Protein AF-A0A0N0X9Z2-F1 (afdb_monomer_lite)

Secondary structure (DSSP, 8-state):
--HHHHHHIIIIIS------PPPPPHHHHHHHHHHHHHHHHHHHHHHHHHHHHHTTSS-HHHHHHHHHHHHHHHHHHHHHHHS--

Foldseek 3Di:
DDPVVVVCCCPPVPPDPPPPPPDQDPCLVVLVVVLVVLVVVLVVVLVVLVVCVVVVVDDPVVSVVSVVVSVVVNVVSVVVSVPRD

Sequence (85 aa):
MTTSEFLRDVFINAKLTFNVKAAKPQDYHRLLFFYNKTSNNINQLAHQVNAAHRRGVISEKTYTLWLNKLTAIEALLLAGVSDAD

Radius of gyration: 24.6 Å; chains: 1; bounding box: 46×26×71 Å

pLDDT: mean 87.24, std 12.91, range [56.0, 98.31]

Organism: NCBI:txid81035

Structure (mmCIF, N/CA/C/O backbone):
data_AF-A0A0N0X9Z2-F1
#
_entry.id   AF-A0A0N0X9Z2-F1
#
loop_
_atom_site.group_PDB
_atom_site.id
_atom_site.type_symbol
_atom_site.label_atom_id
_atom_site.label_alt_id
_atom_site.label_comp_id
_atom_site.label_asym_id
_atom_site.label_entity_id
_atom_site.label_seq_id
_atom_site.pdbx_PDB_ins_code
_atom_site.Cartn_x
_atom_site.Cartn_y
_atom_site.Cartn_z
_atom_site.occupancy
_atom_site.B_iso_or_equiv
_atom_site.auth_seq_id
_atom_site.auth_comp_id
_atom_site.auth_asym_id
_atom_site.auth_atom_id
_atom_site.pdbx_PDB_model_num
ATOM 1 N N . MET A 1 1 ? 19.251 13.392 -54.534 1.00 62.94 1 MET A N 1
ATOM 2 C CA . MET A 1 1 ? 19.655 12.808 -53.245 1.00 62.94 1 MET A CA 1
ATOM 3 C C . MET A 1 1 ? 18.973 11.465 -53.107 1.00 62.94 1 MET A C 1
ATOM 5 O O . MET A 1 1 ? 17.751 11.401 -53.197 1.00 62.94 1 MET A O 1
ATOM 9 N N . THR A 1 2 ? 19.750 10.400 -52.981 1.00 88.94 2 THR A N 1
ATOM 10 C CA . THR A 1 2 ? 19.228 9.051 -52.747 1.00 88.94 2 THR A CA 1
ATOM 11 C C . THR A 1 2 ? 18.870 8.867 -51.273 1.00 88.94 2 THR A C 1
ATOM 13 O O . THR A 1 2 ? 19.368 9.584 -50.405 1.00 88.94 2 THR A O 1
ATOM 16 N N . THR A 1 3 ? 18.035 7.876 -50.961 1.00 80.88 3 THR A N 1
ATOM 17 C CA . THR A 1 3 ? 17.695 7.532 -49.571 1.00 80.88 3 THR A CA 1
ATOM 18 C C . THR A 1 3 ? 18.943 7.239 -48.735 1.00 80.88 3 THR A C 1
ATOM 20 O O . THR A 1 3 ? 19.014 7.630 -47.576 1.00 80.88 3 THR A O 1
ATOM 23 N N . SER A 1 4 ? 19.964 6.616 -49.332 1.00 85.19 4 SER A N 1
ATOM 24 C CA . SER A 1 4 ? 21.231 6.340 -48.649 1.00 85.19 4 SER A CA 1
ATOM 25 C C . SER A 1 4 ? 22.018 7.611 -48.331 1.00 85.19 4 SER A C 1
ATOM 27 O O . SER A 1 4 ? 22.625 7.691 -47.267 1.00 85.19 4 SER A O 1
ATOM 29 N N . GLU A 1 5 ? 22.032 8.592 -49.235 1.00 83.81 5 GLU A N 1
ATOM 30 C CA . GLU A 1 5 ? 22.710 9.876 -49.015 1.00 83.81 5 GLU A CA 1
ATOM 31 C C . GLU A 1 5 ? 22.004 10.693 -47.935 1.00 83.81 5 GLU A C 1
ATOM 33 O O . GLU A 1 5 ? 22.663 11.217 -47.043 1.00 83.81 5 GLU A O 1
ATOM 38 N N . PHE A 1 6 ? 20.669 10.723 -47.966 1.00 82.12 6 PHE A N 1
ATOM 39 C CA . PHE A 1 6 ? 19.857 11.388 -46.950 1.00 82.12 6 PHE A CA 1
ATOM 40 C C . PHE A 1 6 ? 20.091 10.804 -45.556 1.00 82.12 6 PHE A C 1
ATOM 42 O O . PHE A 1 6 ? 20.355 11.537 -44.608 1.00 82.12 6 PHE A O 1
ATOM 49 N N . LEU A 1 7 ? 20.036 9.474 -45.427 1.00 81.12 7 LEU A N 1
ATOM 50 C CA . LEU A 1 7 ? 20.278 8.817 -44.145 1.00 81.12 7 LEU A CA 1
ATOM 51 C C . LEU A 1 7 ? 21.709 9.067 -43.664 1.00 81.12 7 LEU A C 1
ATOM 53 O O . LEU A 1 7 ? 21.919 9.329 -42.486 1.00 81.12 7 LEU A O 1
ATOM 57 N N . ARG A 1 8 ? 22.702 9.044 -44.556 1.00 79.56 8 ARG A N 1
ATOM 58 C CA . ARG A 1 8 ? 24.091 9.306 -44.169 1.00 79.56 8 ARG A CA 1
ATOM 59 C C . ARG A 1 8 ? 24.287 10.738 -43.668 1.00 79.56 8 ARG A C 1
ATOM 61 O O . ARG A 1 8 ? 24.961 10.919 -42.663 1.00 79.56 8 ARG A O 1
ATOM 68 N N . ASP A 1 9 ? 23.673 11.722 -44.316 1.00 80.25 9 ASP A N 1
ATOM 69 C CA . ASP A 1 9 ? 23.717 13.123 -43.885 1.00 80.25 9 ASP A CA 1
ATOM 70 C C . ASP A 1 9 ? 23.029 13.319 -42.522 1.00 80.25 9 ASP A C 1
ATOM 72 O O . ASP A 1 9 ? 23.609 13.879 -41.593 1.00 80.25 9 ASP A O 1
ATOM 76 N N . VAL A 1 10 ? 21.839 12.741 -42.343 1.00 77.88 10 VAL A N 1
ATOM 77 C CA . VAL A 1 10 ? 21.085 12.829 -41.083 1.00 77.88 10 VAL A CA 1
ATOM 78 C C . VAL A 1 10 ? 21.787 12.102 -39.931 1.00 77.88 10 VAL A C 1
ATOM 80 O O . VAL A 1 10 ? 21.818 12.619 -38.825 1.00 77.88 10 VAL A O 1
ATOM 83 N N . PHE A 1 11 ? 22.367 10.920 -40.142 1.00 74.12 11 PHE A N 1
ATOM 84 C CA . PHE A 1 11 ? 22.984 10.159 -39.046 1.00 74.12 11 PHE A CA 1
ATOM 85 C C . PHE A 1 11 ? 24.426 10.576 -38.733 1.00 74.12 11 PHE A C 1
ATOM 87 O O . PHE A 1 11 ? 24.854 10.425 -37.590 1.00 74.12 11 PHE A O 1
ATOM 94 N N . ILE A 1 12 ? 25.189 11.053 -39.724 1.00 73.12 12 ILE A N 1
ATOM 95 C CA . ILE A 1 12 ? 26.607 11.404 -39.539 1.00 73.12 12 ILE A CA 1
ATOM 96 C C . ILE A 1 12 ? 26.789 12.902 -39.274 1.00 73.12 12 ILE A C 1
ATOM 98 O O . ILE A 1 12 ? 27.592 13.261 -38.412 1.00 73.12 12 ILE A O 1
ATOM 102 N N . ASN A 1 13 ? 26.059 13.778 -39.976 1.00 70.25 13 ASN A N 1
ATOM 103 C CA . ASN A 1 13 ? 26.275 15.227 -39.889 1.00 70.25 13 ASN A CA 1
ATOM 104 C C . ASN A 1 13 ? 25.354 15.904 -38.871 1.00 70.25 13 ASN A C 1
ATOM 106 O O . ASN A 1 13 ? 25.794 16.812 -38.159 1.00 70.25 13 ASN A O 1
ATOM 110 N N . ALA A 1 14 ? 24.104 15.454 -38.732 1.00 63.94 14 ALA A N 1
ATOM 111 C CA . ALA A 1 14 ? 23.301 15.865 -37.590 1.00 63.94 14 ALA A CA 1
ATOM 112 C C . ALA A 1 14 ? 23.735 15.033 -36.377 1.00 63.94 14 ALA A C 1
ATOM 114 O O . ALA A 1 14 ? 23.563 13.818 -36.341 1.00 63.94 14 ALA A O 1
ATOM 115 N N . LYS A 1 15 ? 24.320 15.695 -35.369 1.00 58.31 15 LYS A N 1
ATOM 116 C CA . LYS A 1 15 ? 24.581 15.137 -34.030 1.00 58.31 15 LYS A CA 1
ATOM 117 C C . LYS A 1 15 ? 23.255 14.766 -33.350 1.00 58.31 15 LYS A C 1
ATOM 119 O O . LYS A 1 15 ? 22.818 15.423 -32.410 1.00 58.31 15 LYS A O 1
ATOM 124 N N . LEU A 1 16 ? 22.584 13.738 -33.850 1.00 59.00 16 LEU A N 1
ATOM 125 C CA . LEU A 1 16 ? 21.390 13.165 -33.259 1.00 59.00 16 LEU A CA 1
ATOM 126 C C . LEU A 1 16 ? 21.828 12.310 -32.076 1.00 59.00 16 LEU A C 1
ATOM 128 O O . LEU A 1 16 ? 22.218 11.153 -32.212 1.00 59.00 16 LEU A O 1
ATOM 132 N N . THR A 1 17 ? 21.774 12.897 -30.886 1.00 61.38 17 THR A N 1
ATOM 133 C CA . THR A 1 17 ? 21.813 12.142 -29.639 1.00 61.38 17 THR A CA 1
ATOM 134 C C . THR A 1 17 ? 20.492 11.393 -29.510 1.00 61.38 17 THR A C 1
ATOM 136 O O . THR A 1 17 ? 19.499 11.915 -29.005 1.00 61.38 17 THR A O 1
ATOM 139 N N . PHE A 1 18 ? 20.459 10.152 -29.990 1.00 60.19 18 PHE A N 1
ATOM 140 C CA . PHE A 1 18 ? 19.370 9.246 -29.659 1.00 60.19 18 PHE A CA 1
ATOM 141 C C . PHE A 1 18 ? 19.480 8.911 -28.175 1.00 60.19 18 PHE A C 1
ATOM 143 O O . PHE A 1 18 ? 20.371 8.174 -27.756 1.00 60.19 18 PHE A O 1
ATOM 150 N N . ASN A 1 19 ? 18.570 9.451 -27.365 1.00 58.22 19 ASN A N 1
ATOM 151 C CA . ASN A 1 19 ? 18.363 8.947 -26.016 1.00 58.22 19 ASN A CA 1
ATOM 152 C C . ASN A 1 19 ? 17.576 7.636 -26.136 1.00 58.22 19 ASN A C 1
ATOM 154 O O . ASN A 1 19 ? 16.349 7.606 -26.013 1.00 58.22 19 ASN A O 1
ATOM 158 N N . VAL A 1 20 ? 18.280 6.566 -26.511 1.00 62.31 20 VAL A N 1
ATOM 159 C CA . VAL A 1 20 ? 17.720 5.217 -26.531 1.00 62.31 20 VAL A CA 1
ATOM 160 C C . VAL A 1 20 ? 17.486 4.849 -25.074 1.00 62.31 20 VAL A C 1
ATOM 162 O O . VAL A 1 20 ? 18.421 4.479 -24.367 1.00 62.31 20 VAL A O 1
ATOM 165 N N . LYS A 1 21 ? 16.244 4.997 -24.601 1.00 62.12 21 LYS A N 1
ATOM 166 C CA . LYS A 1 21 ? 15.858 4.446 -23.301 1.00 62.12 21 LYS A CA 1
ATOM 167 C C . LYS A 1 21 ? 16.161 2.955 -23.365 1.00 62.12 21 LYS A C 1
ATOM 169 O O . LYS A 1 21 ? 15.590 2.265 -24.212 1.00 62.12 21 LYS A O 1
ATOM 174 N N . ALA A 1 22 ? 17.087 2.491 -22.527 1.00 66.75 22 ALA A N 1
ATOM 175 C CA . ALA A 1 22 ? 17.389 1.074 -22.414 1.00 66.75 22 ALA A CA 1
ATOM 176 C C . ALA A 1 22 ? 16.072 0.307 -22.235 1.00 66.75 22 ALA A C 1
ATOM 178 O O . ALA A 1 22 ? 15.161 0.770 -21.537 1.00 66.75 22 ALA A O 1
ATOM 179 N N . ALA A 1 23 ? 15.934 -0.820 -22.933 1.00 67.81 23 ALA A N 1
ATOM 180 C CA . ALA A 1 23 ? 14.780 -1.681 -22.735 1.00 67.81 23 ALA A CA 1
ATOM 181 C C . ALA A 1 23 ? 14.741 -2.082 -21.258 1.00 67.81 23 ALA A C 1
ATOM 183 O O . ALA A 1 23 ? 15.771 -2.471 -20.708 1.00 67.81 23 ALA A O 1
ATOM 184 N N . LYS A 1 24 ? 13.568 -1.962 -20.624 1.00 71.25 24 LYS A N 1
ATOM 185 C CA . LYS A 1 24 ? 13.411 -2.406 -19.239 1.00 71.25 24 LYS A CA 1
ATOM 186 C C . LYS A 1 24 ? 13.752 -3.899 -19.141 1.00 71.25 24 LYS A C 1
ATOM 188 O O . LYS A 1 24 ? 13.459 -4.637 -20.089 1.00 71.25 24 LYS A O 1
ATOM 193 N N . PRO A 1 25 ? 14.311 -4.361 -18.019 1.00 76.56 25 PRO A N 1
ATOM 194 C CA . PRO A 1 25 ? 14.672 -5.755 -17.831 1.00 76.56 25 PRO A CA 1
ATOM 195 C C . PRO A 1 25 ? 13.464 -6.648 -17.983 1.00 76.56 25 PRO A C 1
ATOM 197 O O . PRO A 1 25 ? 12.333 -6.274 -17.659 1.00 76.56 25 PRO A O 1
ATOM 200 N N . GLN A 1 26 ? 13.726 -7.887 -18.375 1.00 75.62 26 GLN A N 1
ATOM 201 C CA . GLN A 1 26 ? 12.705 -8.923 -18.410 1.00 75.62 26 GLN A CA 1
ATOM 202 C C . GLN A 1 26 ? 11.974 -9.059 -17.059 1.00 75.62 26 GLN A C 1
ATOM 204 O O . GLN A 1 26 ? 10.756 -9.260 -17.030 1.00 75.62 26 GLN A O 1
ATOM 209 N N . ASP A 1 27 ? 12.686 -8.871 -15.946 1.00 82.69 27 ASP A N 1
ATOM 210 C CA . ASP A 1 27 ? 12.133 -8.999 -14.597 1.00 82.69 27 ASP A CA 1
ATOM 211 C C . ASP A 1 27 ? 11.240 -7.824 -14.177 1.00 82.69 27 ASP A C 1
ATOM 213 O O . ASP A 1 27 ? 10.334 -8.017 -13.361 1.00 82.69 27 ASP A O 1
ATOM 217 N N . TYR A 1 28 ? 11.386 -6.644 -14.791 1.00 86.75 28 TYR A N 1
ATOM 218 C CA . TYR A 1 28 ? 10.556 -5.475 -14.485 1.00 86.75 28 TYR A CA 1
ATOM 219 C C . TYR A 1 28 ? 9.066 -5.767 -14.692 1.00 86.75 28 TYR A C 1
ATOM 221 O O . TYR A 1 28 ? 8.230 -5.485 -13.832 1.00 86.75 28 TYR A O 1
ATOM 229 N N . HIS A 1 29 ? 8.711 -6.377 -15.825 1.00 87.94 29 HIS A N 1
ATOM 230 C CA . HIS A 1 29 ? 7.315 -6.689 -16.133 1.00 87.94 29 HIS A CA 1
ATOM 231 C C . HIS A 1 29 ? 6.729 -7.729 -15.176 1.00 87.94 29 HIS A C 1
ATOM 233 O O . HIS A 1 29 ? 5.549 -7.656 -14.822 1.00 87.94 29 HIS A O 1
ATOM 239 N N . ARG A 1 30 ? 7.556 -8.675 -14.723 1.00 89.69 30 ARG A N 1
ATOM 240 C CA . ARG A 1 30 ? 7.159 -9.690 -13.749 1.00 89.69 30 ARG A CA 1
ATOM 241 C C . ARG A 1 30 ? 6.943 -9.077 -12.364 1.00 89.69 30 ARG A C 1
ATOM 243 O O 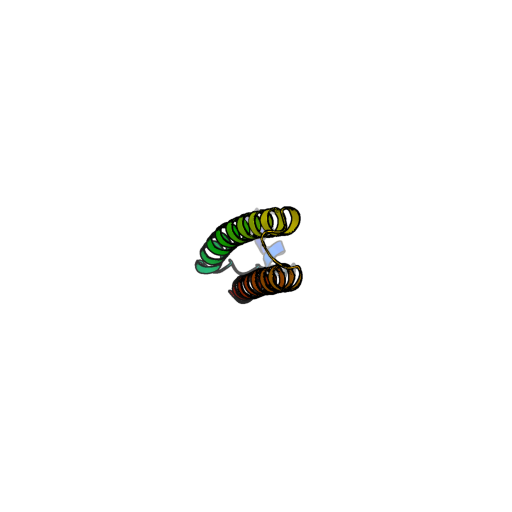. ARG A 1 30 ? 5.931 -9.373 -11.728 1.00 89.69 30 ARG A O 1
ATOM 250 N N . LEU A 1 31 ? 7.837 -8.192 -11.929 1.00 90.50 31 LEU A N 1
ATOM 251 C CA . LEU A 1 31 ? 7.694 -7.437 -10.683 1.00 90.50 31 LEU A CA 1
ATOM 252 C C . LEU A 1 31 ? 6.450 -6.547 -10.712 1.00 90.50 31 LEU A C 1
ATOM 254 O O . LEU A 1 31 ? 5.651 -6.590 -9.779 1.00 90.50 31 LEU A O 1
ATOM 258 N N . LEU A 1 32 ? 6.213 -5.834 -11.815 1.00 90.94 32 LEU A N 1
ATOM 259 C CA . LEU A 1 32 ? 5.018 -5.010 -11.993 1.00 90.94 32 LEU A CA 1
ATOM 260 C C . LEU A 1 32 ? 3.725 -5.843 -11.942 1.00 90.94 32 LEU A C 1
ATOM 262 O O . LEU A 1 32 ? 2.728 -5.421 -11.355 1.00 90.94 32 LEU A O 1
ATOM 266 N N . PHE A 1 33 ? 3.726 -7.048 -12.519 1.00 92.38 33 PHE A N 1
ATOM 267 C CA . PHE A 1 33 ? 2.586 -7.961 -12.430 1.00 92.38 33 PHE A CA 1
ATOM 268 C C . PHE A 1 33 ? 2.283 -8.367 -10.980 1.00 92.38 33 PHE A C 1
ATOM 270 O O . PHE A 1 33 ? 1.128 -8.288 -10.546 1.00 92.38 33 PHE A O 1
ATOM 277 N N . PHE A 1 34 ? 3.302 -8.772 -10.218 1.00 93.00 34 PHE A N 1
ATOM 278 C CA . PHE A 1 34 ? 3.126 -9.138 -8.812 1.00 93.00 34 PHE A CA 1
ATOM 279 C C . PHE A 1 34 ? 2.740 -7.944 -7.941 1.00 93.00 34 PHE A C 1
ATOM 281 O O . PHE A 1 34 ? 1.877 -8.094 -7.074 1.00 93.00 34 PHE A O 1
ATOM 288 N N . TYR A 1 35 ? 3.304 -6.765 -8.214 1.00 93.44 35 TYR A N 1
ATOM 289 C CA . TYR A 1 35 ? 2.909 -5.510 -7.582 1.00 93.44 35 TYR A CA 1
ATOM 290 C C . TYR A 1 35 ? 1.406 -5.282 -7.753 1.00 93.44 35 TYR A C 1
ATOM 292 O O . TYR A 1 35 ? 0.680 -5.230 -6.767 1.00 93.44 35 TYR A O 1
ATOM 300 N N . ASN A 1 36 ? 0.904 -5.304 -8.991 1.00 94.31 36 ASN A N 1
ATOM 301 C CA . ASN A 1 36 ? -0.516 -5.081 -9.277 1.00 94.31 36 ASN A CA 1
ATOM 302 C C . ASN A 1 36 ? -1.437 -6.092 -8.575 1.00 94.31 36 ASN A C 1
ATOM 304 O O . ASN A 1 36 ? -2.492 -5.730 -8.049 1.00 94.31 36 ASN A O 1
ATOM 308 N N . LYS A 1 37 ? -1.055 -7.376 -8.551 1.00 96.00 37 LYS A N 1
ATOM 309 C CA . LYS A 1 37 ? -1.811 -8.406 -7.817 1.00 96.00 37 LYS A CA 1
ATOM 310 C C . LYS A 1 37 ? -1.827 -8.125 -6.318 1.00 96.00 37 LYS A C 1
ATOM 312 O O . LYS A 1 37 ? -2.873 -8.257 -5.686 1.00 96.00 37 LYS A O 1
ATOM 317 N N . THR A 1 38 ? -0.695 -7.710 -5.769 1.00 96.00 38 THR A N 1
ATOM 318 C CA . THR A 1 38 ? -0.564 -7.451 -4.338 1.00 96.00 38 THR A CA 1
ATOM 319 C C . THR A 1 38 ? -1.304 -6.182 -3.923 1.00 96.00 38 THR A C 1
ATOM 321 O O . THR A 1 38 ? -2.039 -6.231 -2.941 1.00 96.00 38 THR A O 1
ATOM 324 N N . SER A 1 39 ? -1.238 -5.097 -4.699 1.00 95.56 39 SER A N 1
ATOM 325 C CA . SER A 1 39 ? -1.997 -3.864 -4.437 1.00 95.56 39 SER A CA 1
ATOM 326 C C . SER A 1 39 ? -3.507 -4.110 -4.422 1.00 95.56 39 SER A C 1
ATOM 328 O O . SER A 1 39 ? -4.217 -3.616 -3.548 1.00 95.56 39 SER A O 1
ATOM 330 N N . ASN A 1 40 ? -4.013 -4.961 -5.321 1.00 97.69 40 ASN A N 1
ATOM 331 C CA . ASN A 1 40 ? -5.421 -5.364 -5.296 1.00 97.69 40 ASN A CA 1
ATOM 332 C C . ASN A 1 40 ? -5.794 -6.113 -4.007 1.00 97.69 40 ASN A C 1
ATOM 334 O O . ASN A 1 40 ? -6.847 -5.846 -3.426 1.00 97.69 40 ASN A O 1
ATOM 338 N N . ASN A 1 41 ? -4.933 -7.015 -3.532 1.00 97.81 41 ASN A N 1
ATOM 339 C CA . ASN A 1 41 ? -5.157 -7.723 -2.270 1.00 97.81 41 ASN A CA 1
ATOM 340 C C . ASN A 1 41 ? -5.102 -6.766 -1.067 1.00 97.81 41 ASN A C 1
ATOM 342 O O . ASN A 1 41 ? -5.931 -6.872 -0.164 1.00 97.81 41 ASN A O 1
ATOM 346 N N . ILE A 1 42 ? -4.174 -5.8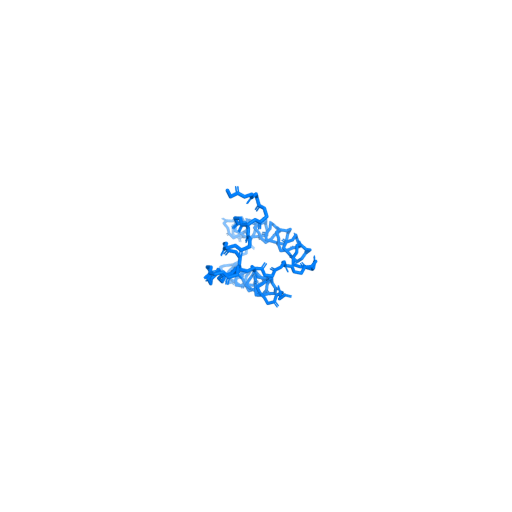03 -1.070 1.00 97.75 42 ILE A N 1
ATOM 347 C CA . ILE A 1 42 ? -4.075 -4.754 -0.045 1.00 97.75 42 ILE A CA 1
ATOM 348 C C . ILE A 1 42 ? -5.375 -3.948 0.024 1.00 97.75 42 ILE A C 1
ATOM 350 O O . ILE A 1 42 ? -5.923 -3.779 1.112 1.00 97.75 42 ILE A O 1
ATOM 354 N N . ASN A 1 43 ? -5.922 -3.532 -1.122 1.00 97.75 43 ASN A N 1
ATOM 355 C CA . ASN A 1 43 ? -7.197 -2.815 -1.177 1.00 97.75 43 ASN A CA 1
ATOM 356 C C . ASN A 1 43 ? -8.344 -3.638 -0.576 1.00 97.75 43 ASN A C 1
ATOM 358 O O . ASN A 1 43 ? -9.138 -3.124 0.213 1.00 97.75 43 ASN A O 1
ATOM 362 N N . GLN A 1 44 ? -8.419 -4.932 -0.897 1.00 98.31 44 GLN A N 1
ATOM 363 C CA . GLN A 1 44 ? -9.438 -5.819 -0.329 1.00 98.31 44 GLN A CA 1
ATOM 364 C C . GLN A 1 44 ? -9.311 -5.935 1.195 1.00 98.31 44 GLN A C 1
ATOM 366 O O . GLN A 1 44 ? -10.315 -5.819 1.902 1.00 98.31 44 GLN A O 1
ATOM 371 N N . LEU A 1 45 ? -8.092 -6.104 1.714 1.00 98.25 45 LEU A N 1
ATOM 372 C CA . LEU A 1 45 ? -7.838 -6.148 3.156 1.00 98.25 45 LEU A CA 1
ATOM 373 C C . LEU A 1 45 ? -8.192 -4.820 3.831 1.00 98.25 45 LEU A C 1
ATOM 375 O O . LEU A 1 45 ? -8.865 -4.823 4.860 1.00 98.25 45 LEU A O 1
ATOM 379 N N . ALA A 1 46 ? -7.818 -3.686 3.235 1.00 98.00 46 ALA A N 1
ATOM 380 C CA . ALA A 1 46 ? -8.159 -2.362 3.746 1.00 98.00 46 ALA A CA 1
ATOM 381 C C . ALA A 1 46 ? -9.682 -2.170 3.840 1.00 98.00 46 ALA A C 1
ATOM 383 O O . ALA A 1 46 ? -10.195 -1.707 4.863 1.00 98.00 46 ALA A O 1
ATOM 384 N N . HIS A 1 47 ? -10.429 -2.600 2.818 1.00 98.25 47 HIS A N 1
ATOM 385 C CA . HIS A 1 47 ? -11.891 -2.575 2.841 1.00 98.25 47 HIS A CA 1
ATOM 386 C C . HIS A 1 47 ? -12.482 -3.450 3.954 1.00 98.25 47 HIS A C 1
ATOM 388 O O . HIS A 1 47 ? -13.398 -3.004 4.652 1.00 98.25 47 HIS A O 1
ATOM 394 N N . GLN A 1 48 ? -11.965 -4.667 4.147 1.00 98.12 48 GLN A N 1
ATOM 395 C 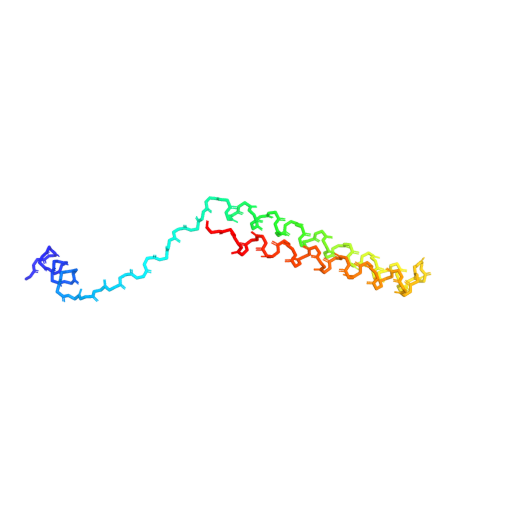CA . GLN A 1 48 ? -12.426 -5.576 5.203 1.00 98.12 48 GLN A CA 1
ATOM 396 C C . GLN A 1 48 ? -12.149 -5.014 6.600 1.00 98.12 48 GLN A C 1
ATOM 398 O O . GLN A 1 48 ? -13.042 -4.990 7.447 1.00 98.12 48 GLN A O 1
ATOM 403 N N . VAL A 1 49 ? -10.940 -4.505 6.826 1.00 97.69 49 VAL A N 1
ATOM 404 C CA . VAL A 1 49 ? -10.518 -3.905 8.095 1.00 97.69 49 VAL A CA 1
ATOM 405 C C . VAL A 1 49 ? -11.353 -2.659 8.416 1.00 97.69 49 VAL A C 1
ATOM 407 O O . VAL A 1 49 ? -11.846 -2.522 9.535 1.00 97.69 49 VAL A O 1
ATOM 410 N N . ASN A 1 50 ? -11.623 -1.801 7.428 1.00 98.00 50 ASN A N 1
ATOM 411 C CA . ASN A 1 50 ? -12.522 -0.655 7.591 1.00 98.00 50 ASN A CA 1
ATOM 412 C C . ASN A 1 50 ? -13.967 -1.084 7.903 1.00 98.00 50 ASN A C 1
ATOM 414 O O . ASN A 1 50 ? -14.643 -0.482 8.737 1.00 98.00 50 ASN A O 1
ATOM 418 N N . ALA A 1 51 ? -14.475 -2.138 7.261 1.00 98.31 51 ALA A N 1
ATOM 419 C CA . ALA A 1 51 ? -15.796 -2.673 7.582 1.00 98.31 51 ALA A CA 1
ATOM 420 C C . ALA A 1 51 ? -15.858 -3.237 9.013 1.00 98.31 51 ALA A C 1
ATOM 422 O O . ALA A 1 51 ? -16.835 -2.991 9.719 1.00 98.31 51 ALA A O 1
ATOM 423 N N . ALA A 1 52 ? -14.818 -3.947 9.459 1.00 98.06 52 ALA A N 1
ATOM 424 C CA . ALA A 1 52 ? -14.717 -4.464 10.822 1.00 98.06 52 ALA A CA 1
ATOM 425 C C . ALA A 1 52 ? -14.663 -3.331 11.860 1.00 98.06 52 ALA A C 1
ATOM 427 O O . ALA A 1 52 ? -15.364 -3.396 12.870 1.00 98.06 52 ALA A O 1
ATOM 428 N N . HIS A 1 53 ? -13.898 -2.270 11.587 1.00 98.19 53 HIS A N 1
ATOM 429 C CA . HIS A 1 53 ? -13.815 -1.099 12.457 1.00 98.19 53 HIS A CA 1
ATOM 430 C C . HIS A 1 53 ? -15.160 -0.371 12.568 1.00 98.19 53 HIS A C 1
ATOM 432 O O . HIS A 1 53 ? -15.653 -0.148 13.670 1.00 98.19 53 HIS A O 1
ATOM 438 N N . ARG A 1 54 ? -15.829 -0.105 11.436 1.00 97.88 54 ARG A N 1
ATOM 439 C CA . ARG A 1 54 ? -17.157 0.540 11.417 1.00 97.88 54 ARG A CA 1
ATOM 440 C C . ARG A 1 54 ? -18.244 -0.259 12.139 1.00 97.88 54 ARG A C 1
ATOM 442 O O . ARG A 1 54 ? -19.221 0.323 12.594 1.0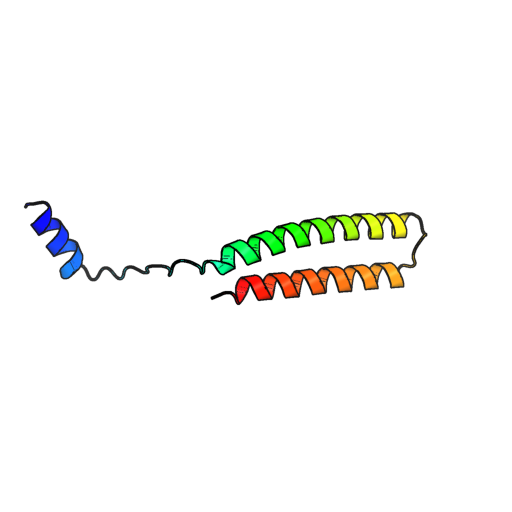0 97.88 54 ARG A O 1
ATOM 449 N N . ARG A 1 55 ? -18.086 -1.580 12.242 1.00 97.88 55 ARG A N 1
ATOM 450 C CA . ARG A 1 55 ? -18.983 -2.469 12.999 1.00 97.88 55 ARG A CA 1
ATOM 451 C C . ARG A 1 55 ? -18.605 -2.594 14.481 1.00 97.88 55 ARG A C 1
ATOM 453 O O . ARG A 1 55 ? -19.263 -3.342 15.194 1.00 97.88 55 ARG A O 1
ATOM 460 N N . GLY A 1 56 ? -17.545 -1.923 14.934 1.00 97.19 56 GLY A N 1
ATOM 461 C CA . GLY A 1 56 ? -17.043 -2.013 16.308 1.00 97.19 56 GLY A CA 1
ATOM 462 C C . GLY A 1 56 ? -16.377 -3.350 16.652 1.00 97.19 56 GLY A C 1
ATOM 463 O O . GLY A 1 56 ? -16.152 -3.632 17.823 1.00 97.19 56 GLY A O 1
ATOM 464 N N . VAL A 1 57 ? -16.059 -4.184 15.654 1.00 98.19 57 VAL A N 1
ATOM 465 C CA . VAL A 1 57 ? -15.439 -5.507 15.864 1.00 98.19 57 VAL A CA 1
ATOM 466 C C . VAL A 1 57 ? -13.973 -5.372 16.279 1.00 98.19 57 VAL A C 1
ATOM 468 O O . VAL A 1 57 ? -13.452 -6.204 17.017 1.00 98.19 57 VAL A O 1
ATOM 471 N N . ILE A 1 58 ? -13.300 -4.324 15.805 1.00 97.88 58 ILE A N 1
ATOM 472 C CA . ILE A 1 58 ? -11.911 -4.015 16.150 1.00 97.88 58 ILE A CA 1
ATOM 473 C C . ILE A 1 58 ? -11.807 -2.598 16.708 1.00 97.88 58 ILE A C 1
ATOM 475 O O . ILE A 1 58 ? -12.584 -1.722 16.340 1.00 97.88 58 ILE A O 1
ATOM 479 N N . SER A 1 59 ? -10.822 -2.377 17.579 1.00 98.25 59 SER A N 1
ATOM 480 C CA . SER A 1 59 ? -10.527 -1.04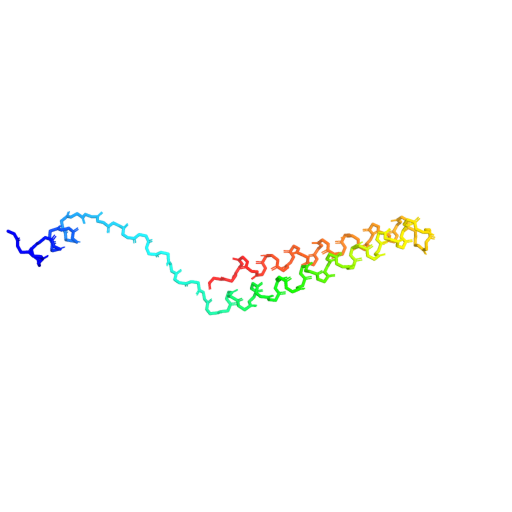9 18.127 1.00 98.25 59 SER A CA 1
ATOM 481 C C . SER A 1 59 ? -9.869 -0.129 17.092 1.00 98.25 59 SER A C 1
ATOM 483 O O . SER A 1 59 ? -9.193 -0.610 16.181 1.00 98.25 59 SER A O 1
ATOM 485 N N . GLU A 1 60 ? -9.965 1.187 17.297 1.00 97.69 60 GLU A N 1
ATOM 486 C CA . GLU A 1 60 ? -9.246 2.202 16.506 1.00 97.69 60 GLU A CA 1
ATOM 487 C C . GLU A 1 60 ? -7.727 1.947 16.494 1.00 97.69 60 GLU A C 1
ATOM 489 O O . GLU A 1 60 ? -7.073 2.010 15.455 1.00 97.69 60 GLU A O 1
ATOM 494 N N . LYS A 1 61 ? -7.153 1.548 17.639 1.00 98.19 61 LYS A N 1
ATOM 495 C CA . LYS A 1 61 ? -5.730 1.180 17.738 1.00 98.19 61 LYS A CA 1
ATOM 496 C C . LYS A 1 61 ? -5.378 0.027 16.795 1.00 98.19 61 LYS A C 1
ATOM 498 O O . LYS A 1 61 ? -4.353 0.066 16.116 1.00 98.19 61 LYS A O 1
ATOM 503 N N . THR A 1 62 ? -6.215 -1.009 16.764 1.00 97.81 62 THR A N 1
ATOM 504 C CA . THR A 1 62 ? -6.038 -2.156 15.866 1.00 97.81 62 THR A CA 1
ATOM 505 C C . THR A 1 62 ? -6.209 -1.731 14.410 1.00 97.81 62 THR A C 1
ATOM 507 O O . THR A 1 62 ? -5.397 -2.119 13.575 1.00 97.81 62 THR A O 1
ATOM 510 N N . TYR A 1 63 ? -7.217 -0.911 14.113 1.00 98.12 63 TYR A N 1
ATOM 511 C CA . TYR A 1 63 ? -7.481 -0.378 12.779 1.00 98.12 63 TYR A CA 1
ATOM 512 C C . TYR A 1 63 ? -6.282 0.409 12.227 1.00 98.12 63 TYR A C 1
ATOM 514 O O . TYR A 1 63 ? -5.755 0.069 11.167 1.00 98.12 63 TYR A O 1
ATOM 522 N N . THR A 1 64 ? -5.773 1.373 12.995 1.00 98.06 64 THR A N 1
ATOM 523 C CA . THR A 1 64 ? -4.594 2.171 12.630 1.00 98.06 64 THR A CA 1
ATOM 524 C C . THR A 1 64 ? -3.352 1.294 12.421 1.00 98.06 64 THR A C 1
ATOM 526 O O . THR A 1 64 ? -2.615 1.477 11.452 1.00 98.06 64 THR A O 1
ATOM 529 N N . LEU A 1 65 ? -3.124 0.292 13.282 1.00 98.19 65 LEU A N 1
ATOM 530 C CA . LEU A 1 65 ? -2.003 -0.642 13.120 1.00 98.19 65 LEU A CA 1
ATOM 531 C C . LEU A 1 65 ? -2.080 -1.417 11.796 1.00 98.19 65 LEU A C 1
ATOM 533 O O . LEU A 1 65 ? -1.053 -1.624 11.146 1.00 98.19 65 LEU A O 1
ATOM 537 N N . TRP A 1 66 ? -3.277 -1.855 11.403 1.00 98.06 66 TRP A N 1
ATOM 538 C CA . TRP A 1 66 ? -3.493 -2.534 10.127 1.00 98.06 66 TRP A CA 1
ATOM 539 C C . TRP A 1 66 ? -3.207 -1.620 8.940 1.00 98.06 66 TRP A C 1
ATOM 541 O O . TRP A 1 66 ? -2.472 -2.032 8.044 1.00 98.06 66 TRP A O 1
ATOM 551 N N . LEU A 1 67 ? -3.722 -0.388 8.950 1.00 97.50 67 LEU A N 1
ATOM 552 C CA . LEU A 1 67 ? -3.456 0.573 7.877 1.00 97.50 67 LEU A CA 1
ATOM 553 C C . LEU A 1 67 ? -1.957 0.839 7.722 1.00 97.50 67 LEU A C 1
ATOM 555 O O . LEU A 1 67 ? -1.430 0.701 6.624 1.00 97.50 67 LEU A O 1
ATOM 559 N N . ASN A 1 68 ? -1.249 1.089 8.827 1.00 98.12 68 ASN A N 1
ATOM 560 C CA . ASN A 1 68 ? 0.196 1.323 8.799 1.00 98.12 68 ASN A CA 1
ATOM 561 C C . ASN A 1 68 ? 0.966 0.145 8.184 1.00 98.12 68 ASN A C 1
ATOM 563 O O . ASN A 1 68 ? 1.894 0.346 7.404 1.00 98.12 68 ASN A O 1
ATOM 567 N N . LYS A 1 69 ? 0.577 -1.096 8.510 1.00 98.06 69 LYS A N 1
ATOM 568 C CA . LYS A 1 69 ? 1.193 -2.301 7.934 1.00 98.06 69 LYS A CA 1
ATOM 569 C C . LYS A 1 69 ? 0.915 -2.423 6.436 1.00 98.06 69 LYS A C 1
ATOM 571 O O . LYS A 1 69 ? 1.834 -2.726 5.684 1.00 98.06 69 LYS A O 1
ATOM 576 N N . LEU A 1 70 ? -0.326 -2.192 6.009 1.00 97.69 70 LEU A N 1
ATOM 577 C CA . LEU A 1 70 ? -0.713 -2.268 4.599 1.00 97.69 70 LEU A CA 1
ATOM 578 C C . LEU A 1 70 ? 0.018 -1.211 3.756 1.00 97.69 70 LEU A C 1
ATOM 580 O O . LEU A 1 70 ? 0.591 -1.559 2.726 1.00 97.69 70 LEU A O 1
ATOM 584 N N . THR A 1 71 ? 0.096 0.033 4.237 1.00 97.06 71 THR A N 1
ATOM 585 C CA . THR A 1 71 ? 0.864 1.109 3.588 1.00 97.06 71 THR A CA 1
ATOM 586 C C . THR A 1 71 ? 2.358 0.790 3.526 1.00 97.06 71 THR A C 1
ATOM 588 O 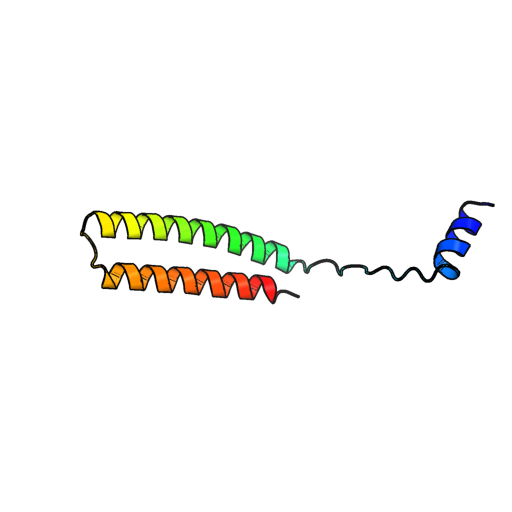O . THR A 1 71 ? 2.994 1.019 2.501 1.00 97.06 71 THR A O 1
ATOM 591 N N . ALA A 1 72 ? 2.936 0.219 4.588 1.00 97.62 72 ALA A N 1
ATOM 592 C CA . ALA A 1 72 ? 4.349 -0.160 4.587 1.00 97.62 72 ALA A CA 1
ATOM 593 C C . ALA A 1 72 ? 4.664 -1.240 3.538 1.00 97.62 72 ALA A C 1
ATOM 595 O O . ALA A 1 72 ? 5.683 -1.154 2.855 1.00 97.62 72 ALA A O 1
ATOM 596 N N . ILE A 1 73 ? 3.788 -2.238 3.378 1.00 95.88 73 ILE A N 1
ATOM 597 C CA . ILE A 1 73 ? 3.945 -3.278 2.349 1.00 95.88 73 ILE A CA 1
ATOM 598 C C . ILE A 1 73 ? 3.873 -2.660 0.948 1.00 95.88 73 ILE A C 1
ATOM 600 O O . ILE A 1 73 ? 4.720 -2.961 0.111 1.00 95.88 73 ILE A O 1
ATOM 604 N N . GLU A 1 74 ? 2.896 -1.786 0.694 1.00 95.31 74 GLU A N 1
ATOM 605 C CA . GLU A 1 74 ? 2.764 -1.094 -0.594 1.00 95.31 74 GLU A CA 1
ATOM 606 C C . GLU A 1 74 ? 4.023 -0.286 -0.940 1.00 95.31 74 GLU A C 1
ATOM 608 O O . GLU A 1 74 ? 4.535 -0.395 -2.056 1.00 95.31 74 GLU A O 1
ATOM 613 N N . ALA A 1 75 ? 4.561 0.462 0.028 1.00 94.81 75 ALA A N 1
ATOM 614 C CA . ALA A 1 75 ? 5.775 1.251 -0.152 1.00 94.81 75 ALA A CA 1
ATOM 615 C C . ALA A 1 75 ? 6.995 0.377 -0.491 1.00 94.81 75 ALA A C 1
ATOM 617 O O . ALA A 1 75 ? 7.740 0.696 -1.416 1.00 94.81 75 ALA A O 1
ATOM 618 N N . LEU A 1 76 ? 7.176 -0.750 0.209 1.00 94.31 76 LEU A N 1
ATOM 619 C CA . LEU A 1 76 ? 8.275 -1.688 -0.055 1.00 94.31 76 LEU A CA 1
ATOM 620 C C . LEU A 1 76 ? 8.166 -2.332 -1.442 1.00 94.31 76 LEU A C 1
ATOM 622 O O . LEU A 1 76 ? 9.170 -2.490 -2.133 1.00 94.31 76 LEU A O 1
ATOM 626 N N . LEU A 1 77 ? 6.952 -2.682 -1.871 1.00 91.94 77 LEU A N 1
ATOM 627 C CA . LEU A 1 77 ? 6.729 -3.250 -3.199 1.00 91.94 77 LEU A CA 1
ATOM 628 C C . LEU A 1 77 ? 6.984 -2.222 -4.307 1.00 91.94 77 LEU A C 1
ATOM 630 O O . LEU A 1 77 ? 7.557 -2.570 -5.337 1.00 91.94 77 LEU A O 1
ATOM 634 N N . LEU A 1 78 ? 6.584 -0.963 -4.102 1.00 90.56 78 LEU A N 1
ATOM 635 C CA . LEU A 1 78 ? 6.827 0.112 -5.064 1.00 90.56 78 LEU A CA 1
ATOM 636 C C . LEU A 1 78 ? 8.324 0.433 -5.194 1.00 90.56 78 LEU A C 1
ATOM 638 O O . LEU A 1 78 ? 8.805 0.638 -6.310 1.00 90.56 78 LEU A O 1
ATOM 642 N N . ALA A 1 79 ? 9.057 0.429 -4.076 1.00 91.12 79 ALA A N 1
ATOM 643 C CA . ALA A 1 79 ? 10.511 0.574 -4.073 1.00 91.12 79 ALA A CA 1
ATOM 644 C C . ALA A 1 79 ? 11.175 -0.551 -4.881 1.00 91.12 79 ALA A C 1
ATOM 646 O O . ALA A 1 79 ? 11.911 -0.271 -5.818 1.00 91.12 79 ALA A O 1
ATOM 647 N N . GLY A 1 80 ? 10.799 -1.813 -4.641 1.00 88.25 80 GLY A N 1
ATOM 648 C CA . GLY A 1 80 ? 11.348 -2.951 -5.390 1.00 88.25 80 GLY A CA 1
ATOM 649 C C . GLY A 1 80 ? 11.055 -2.933 -6.899 1.00 88.25 80 GLY A C 1
ATOM 650 O O . GLY A 1 80 ? 11.857 -3.433 -7.679 1.00 88.25 80 GLY A O 1
ATOM 651 N N . VAL A 1 81 ? 9.932 -2.350 -7.338 1.00 87.12 81 VAL A N 1
ATOM 652 C CA . VAL A 1 81 ? 9.651 -2.142 -8.776 1.00 87.12 81 VAL A CA 1
ATOM 653 C C . VAL A 1 81 ? 10.484 -0.997 -9.359 1.00 87.12 81 VAL A C 1
ATOM 655 O O . VAL A 1 81 ? 10.798 -1.022 -10.548 1.00 87.12 81 VAL A O 1
ATOM 658 N N . SER A 1 82 ? 10.804 0.011 -8.548 1.00 85.25 82 SER A N 1
ATOM 659 C CA . SER A 1 82 ? 11.584 1.182 -8.967 1.00 85.25 82 SER A CA 1
ATOM 660 C C . SER A 1 82 ? 13.082 0.885 -9.036 1.00 85.25 82 SER A C 1
ATOM 662 O O . SER A 1 82 ? 13.741 1.399 -9.931 1.00 85.25 82 SER A O 1
ATOM 664 N N . ASP A 1 83 ? 13.577 0.023 -8.145 1.00 85.50 83 ASP A N 1
ATOM 665 C CA . ASP A 1 83 ? 14.977 -0.421 -8.073 1.00 85.50 83 ASP A CA 1
ATOM 666 C C . ASP A 1 83 ? 15.310 -1.531 -9.090 1.00 85.50 83 ASP A C 1
ATOM 668 O O . ASP A 1 83 ? 16.458 -1.960 -9.203 1.00 85.50 83 ASP A O 1
ATOM 672 N N . ALA A 1 84 ? 14.308 -2.041 -9.811 1.00 74.94 84 ALA A N 1
ATOM 673 C CA . ALA A 1 84 ? 14.498 -3.022 -10.871 1.00 74.94 84 ALA A CA 1
ATOM 674 C C . ALA A 1 84 ? 15.026 -2.335 -12.145 1.00 74.94 84 ALA A C 1
ATOM 676 O O . ALA A 1 84 ? 14.240 -1.989 -13.034 1.00 74.94 84 ALA A O 1
ATOM 677 N N . ASP A 1 85 ? 16.348 -2.134 -12.167 1.00 56.00 85 ASP A N 1
ATOM 678 C CA . ASP A 1 85 ? 17.173 -1.604 -13.270 1.00 56.00 85 ASP A CA 1
ATOM 679 C C . ASP A 1 85 ? 17.152 -2.460 -14.520 1.00 56.00 85 ASP A C 1
ATOM 681 O O . ASP A 1 85 ? 17.591 -3.634 -14.417 1.00 56.00 85 ASP A O 1
#

InterPro domains:
  IPR008687 Bacterial mobilisation [PF05713] (38-53)